Protein AF-A0A7J7K6D8-F1 (afdb_monomer_lite)

Radius of gyration: 19.46 Å; chains: 1; bounding box: 34×32×54 Å

Sequence (114 aa):
MMNENGKRLVKPKNGQLYDIGDLNTPLGNVSDIIQADGYYQNPRLVIVANNSLPGPTINVTEGQKVKVKVINKLLSEGVTVHWHGVVQKNTNFMDGVSFINQCPISPGSSFTYE

Organism: Bugula neritina (NCBI:txid10212)

InterPro domains:
  IPR008972 Cupredoxin [G3DSA:2.60.40.420] (11-114)
  IPR008972 Cupredoxin [SSF49503] (35-114)
  IPR011707 Multicopper oxidase-like, N-terminal [PF07732] (43-114)
  IPR045087 Multicopper oxidase [PTHR11709] (44-114)

Foldseek 3Di:
DQADVGTWDWDDDPQFIDTPVGPPDGPGGPLVDADDPSDDHDDDDDDAAPSHVVHDDDDDDPPDDDKDKDFAQDDFDFAWDAPPPDPCVVNQLLRGDDPPNDHGQGHRGIDMRD

pLDDT: mean 84.4, std 16.66, range [33.44, 98.69]

Secondary structure (DSSP, 8-state):
---TTS---EEEETTEEEETTEEEEEEEEGGG---SSS--SS------BTTBSSPPP----TT----EEEE---SS--B----TT---TT-GGGS--BTTTB--B-TT-EEEE-

Structure (mmCIF, N/CA/C/O backbone):
data_AF-A0A7J7K6D8-F1
#
_entry.id   AF-A0A7J7K6D8-F1
#
loop_
_atom_site.group_PDB
_atom_site.id
_atom_site.type_symbol
_atom_site.label_atom_id
_atom_site.label_alt_id
_atom_site.label_comp_id
_atom_site.label_asym_id
_atom_site.label_entity_id
_atom_site.label_seq_id
_atom_site.pdbx_PDB_ins_code
_atom_site.Cartn_x
_atom_site.Cartn_y
_atom_site.Cartn_z
_atom_site.occupancy
_atom_site.B_iso_or_equiv
_atom_site.auth_seq_id
_atom_site.auth_comp_id
_atom_site.auth_asym_id
_atom_site.auth_atom_id
_atom_site.pdbx_PDB_model_num
ATOM 1 N N . MET A 1 1 ? 0.531 -12.150 -26.833 1.00 41.66 1 MET A N 1
ATOM 2 C CA . MET A 1 1 ? 1.517 -11.055 -26.661 1.00 41.66 1 MET A CA 1
ATOM 3 C C . MET A 1 1 ? 1.909 -10.576 -28.045 1.00 41.66 1 MET A C 1
ATOM 5 O O . MET A 1 1 ? 1.952 -11.426 -28.890 1.00 41.66 1 MET A O 1
ATOM 9 N N . MET A 1 2 ? 2.007 -9.300 -28.375 1.00 34.25 2 MET A N 1
ATOM 10 C CA . MET A 1 2 ? 2.158 -8.809 -29.760 1.00 34.25 2 MET A CA 1
ATOM 11 C C . MET A 1 2 ? 2.978 -7.497 -29.646 1.00 34.25 2 MET A C 1
ATOM 13 O O . MET A 1 2 ? 2.713 -6.804 -28.681 1.00 34.25 2 MET A O 1
ATOM 17 N N . ASN A 1 3 ? 3.980 -7.172 -30.484 1.00 33.44 3 ASN A N 1
ATOM 18 C CA . ASN A 1 3 ? 4.672 -5.855 -30.551 1.00 33.44 3 ASN A CA 1
ATOM 19 C C . ASN A 1 3 ? 4.214 -4.983 -31.746 1.00 33.44 3 ASN A C 1
ATOM 21 O O . ASN A 1 3 ? 3.560 -5.471 -32.664 1.00 33.44 3 ASN A O 1
ATOM 25 N N . GLU A 1 4 ? 4.546 -3.693 -31.705 1.00 45.50 4 GLU A N 1
ATOM 26 C CA . GLU A 1 4 ? 3.905 -2.575 -32.417 1.00 45.50 4 GLU A CA 1
ATOM 27 C C . GLU A 1 4 ? 4.400 -2.300 -33.853 1.00 45.50 4 GLU A C 1
ATOM 29 O O . GLU A 1 4 ? 3.932 -1.362 -34.485 1.00 45.50 4 GLU A O 1
ATOM 34 N N . ASN A 1 5 ? 5.246 -3.162 -34.431 1.00 42.28 5 ASN A N 1
ATOM 35 C CA . ASN A 1 5 ? 5.556 -3.152 -35.878 1.00 42.28 5 ASN A CA 1
ATOM 36 C C . ASN A 1 5 ? 4.865 -4.292 -36.644 1.00 42.28 5 ASN A C 1
ATOM 38 O O . ASN A 1 5 ? 5.324 -4.742 -37.691 1.00 42.28 5 ASN A O 1
ATOM 42 N N . GLY A 1 6 ? 3.755 -4.780 -36.099 1.00 48.53 6 GLY A N 1
ATOM 43 C CA . GLY A 1 6 ? 3.144 -6.031 -36.513 1.00 48.53 6 GLY A CA 1
ATOM 44 C C . GLY A 1 6 ? 3.197 -6.994 -35.347 1.00 48.53 6 GLY A C 1
ATOM 45 O O . GLY A 1 6 ? 4.208 -7.626 -35.073 1.00 48.53 6 GLY A O 1
ATOM 46 N N . LYS A 1 7 ? 2.074 -7.051 -34.646 1.00 50.22 7 LYS A N 1
ATOM 47 C CA . LYS A 1 7 ? 1.666 -8.058 -33.680 1.00 50.22 7 LYS A CA 1
ATOM 48 C C . LYS A 1 7 ? 2.624 -9.274 -33.493 1.00 50.22 7 LYS A C 1
ATOM 50 O O . LYS A 1 7 ? 2.401 -10.339 -34.055 1.00 50.22 7 LYS A O 1
ATOM 55 N N . ARG A 1 8 ? 3.625 -9.157 -32.611 1.00 57.28 8 ARG A N 1
ATOM 56 C CA . ARG A 1 8 ? 4.588 -10.234 -32.241 1.00 57.28 8 ARG A CA 1
ATOM 57 C C . ARG A 1 8 ? 4.302 -11.106 -30.997 1.00 57.28 8 ARG A C 1
ATOM 59 O O . ARG A 1 8 ? 4.496 -10.664 -29.864 1.00 57.28 8 ARG A O 1
ATOM 66 N N . LEU A 1 9 ? 3.839 -12.338 -31.209 1.00 62.69 9 LEU A N 1
ATOM 67 C CA . LEU A 1 9 ? 3.702 -13.381 -30.175 1.00 62.69 9 LEU A CA 1
ATOM 68 C C . LEU A 1 9 ? 4.984 -13.495 -29.347 1.00 62.69 9 LEU A C 1
ATOM 70 O O . LEU A 1 9 ? 6.048 -13.510 -29.930 1.00 62.69 9 LEU A O 1
ATOM 74 N N . VAL A 1 10 ? 4.908 -13.551 -28.012 1.00 66.81 10 VAL A N 1
ATOM 75 C CA . VAL A 1 10 ? 6.087 -13.727 -27.141 1.00 66.81 10 VAL A CA 1
ATOM 76 C C . VAL A 1 10 ? 5.862 -14.881 -26.163 1.00 66.81 10 VAL A C 1
ATOM 78 O O . VAL A 1 10 ? 4.718 -15.193 -25.819 1.00 66.81 10 VAL A O 1
ATOM 81 N N . LYS A 1 11 ? 6.948 -15.542 -25.754 1.00 71.00 11 LYS A N 1
ATOM 82 C CA . LYS A 1 11 ? 6.965 -16.746 -24.919 1.00 71.00 11 LYS A CA 1
ATOM 83 C C . LYS A 1 11 ? 8.108 -16.680 -23.892 1.00 71.00 11 LYS A C 1
ATOM 85 O O . LYS A 1 11 ? 9.227 -16.327 -24.260 1.00 71.00 11 LYS A O 1
ATOM 90 N N . PRO A 1 12 ? 7.873 -17.069 -22.626 1.00 67.94 12 PRO A N 1
ATOM 91 C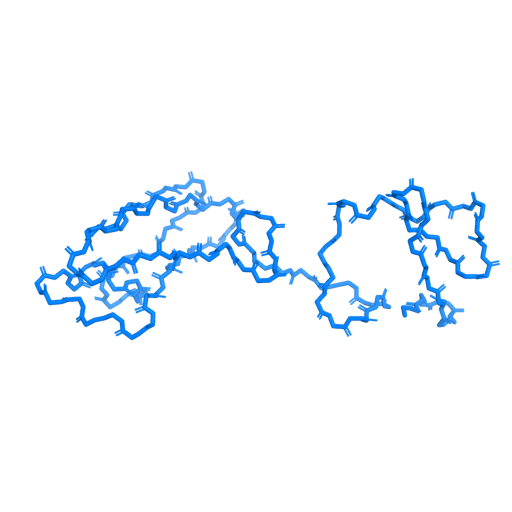 CA . PRO A 1 12 ? 8.946 -17.237 -21.652 1.00 67.94 12 PRO A CA 1
ATOM 92 C C . PRO A 1 12 ? 9.783 -18.499 -21.941 1.00 67.94 12 PRO A C 1
ATOM 94 O O . PRO A 1 12 ? 9.237 -19.575 -22.207 1.00 67.94 12 PRO A O 1
ATOM 97 N N . LYS A 1 13 ? 11.112 -18.384 -21.861 1.00 67.44 13 LYS A N 1
ATOM 98 C CA . LYS A 1 13 ? 12.085 -19.491 -21.949 1.00 67.44 13 LYS A CA 1
ATOM 99 C C . LYS A 1 13 ? 13.292 -19.137 -21.073 1.00 67.44 13 LYS A C 1
ATOM 101 O O . LYS A 1 13 ? 13.722 -17.997 -21.074 1.00 67.44 13 LYS A O 1
ATOM 106 N N . ASN A 1 14 ? 13.832 -20.072 -20.292 1.00 69.06 14 ASN A N 1
ATOM 107 C CA . ASN A 1 14 ? 15.045 -19.857 -19.477 1.00 69.06 14 ASN A CA 1
ATOM 108 C C . ASN A 1 14 ? 15.061 -18.556 -18.628 1.00 69.06 14 ASN A C 1
ATOM 110 O O . ASN A 1 14 ? 16.104 -17.930 -18.477 1.00 69.06 14 ASN A O 1
ATOM 114 N N . GLY A 1 15 ? 13.910 -18.124 -18.094 1.00 62.31 15 GLY A N 1
ATOM 115 C CA . GLY A 1 15 ? 13.798 -16.900 -17.280 1.00 62.31 15 GLY A CA 1
ATOM 116 C C . GLY A 1 15 ? 13.719 -15.583 -18.066 1.00 62.31 15 GLY A C 1
ATOM 117 O O . GLY A 1 15 ? 13.539 -14.527 -17.463 1.00 62.31 15 GLY A O 1
ATOM 118 N N . GLN A 1 16 ? 13.779 -15.632 -19.396 1.00 69.75 16 GLN A N 1
ATOM 119 C CA . GLN A 1 16 ? 13.691 -14.472 -20.282 1.00 69.75 16 GLN A CA 1
ATOM 120 C C . GLN A 1 16 ? 12.449 -14.556 -21.179 1.00 69.75 16 GLN A C 1
ATOM 122 O O . GLN A 1 16 ? 11.945 -15.641 -21.485 1.00 69.75 16 GLN A O 1
ATOM 127 N N . LEU A 1 17 ? 11.908 -13.403 -21.565 1.00 68.69 17 LEU A N 1
ATOM 128 C CA . LEU A 1 17 ? 10.854 -13.309 -22.571 1.00 68.69 17 LEU A CA 1
ATOM 129 C C . LEU A 1 17 ? 11.491 -13.278 -23.953 1.00 68.69 17 LEU A C 1
ATOM 131 O O . LEU A 1 17 ? 12.434 -12.530 -24.173 1.00 68.69 17 LEU A O 1
ATOM 135 N N . TYR A 1 18 ? 10.948 -14.049 -24.886 1.00 73.06 18 TYR A N 1
ATOM 136 C CA . TYR A 1 18 ? 11.396 -14.077 -26.274 1.00 73.06 18 TYR A CA 1
ATOM 137 C C . TYR A 1 18 ? 10.233 -13.859 -27.210 1.00 73.06 18 TYR A C 1
ATOM 139 O O . TYR A 1 18 ? 9.124 -14.313 -26.936 1.00 73.06 18 TYR A O 1
ATOM 147 N N . ASP A 1 19 ? 10.510 -13.266 -28.356 1.00 75.44 19 ASP A N 1
ATOM 148 C CA . ASP A 1 19 ? 9.583 -13.280 -29.470 1.00 75.44 19 ASP A CA 1
ATOM 149 C C . ASP A 1 19 ? 9.384 -14.720 -29.979 1.00 75.44 19 ASP A C 1
ATOM 151 O O . ASP A 1 19 ? 10.334 -15.485 -30.109 1.00 75.44 19 ASP A O 1
ATOM 155 N N . ILE A 1 20 ? 8.160 -15.130 -30.294 1.00 71.75 20 ILE A N 1
ATOM 156 C CA . ILE A 1 20 ? 7.888 -16.427 -30.930 1.00 71.75 20 ILE A CA 1
ATOM 157 C C . ILE A 1 20 ? 8.498 -16.460 -32.339 1.00 71.75 20 ILE A C 1
ATOM 159 O O . ILE A 1 20 ? 8.853 -17.541 -32.806 1.00 71.75 20 ILE A O 1
ATOM 163 N N . GLY A 1 21 ? 8.661 -15.305 -32.995 1.00 70.88 21 GLY A N 1
ATOM 164 C CA . GLY A 1 21 ? 9.380 -15.177 -34.263 1.00 70.88 21 GLY A CA 1
ATOM 165 C C . GLY A 1 21 ? 10.907 -15.117 -34.126 1.00 70.88 21 GLY A C 1
ATOM 166 O O . GLY A 1 21 ? 11.599 -15.346 -35.113 1.00 70.88 21 GLY A O 1
ATOM 167 N N . ASP A 1 22 ? 11.438 -14.850 -32.928 1.00 70.94 22 ASP A N 1
ATOM 168 C CA . ASP A 1 22 ? 12.876 -14.832 -32.629 1.00 70.94 22 ASP A CA 1
ATOM 169 C C . ASP A 1 22 ? 13.145 -15.296 -31.186 1.00 70.94 22 ASP A C 1
ATOM 171 O O . ASP A 1 22 ? 13.132 -14.523 -30.225 1.00 70.94 22 ASP A O 1
ATOM 175 N N . LEU A 1 23 ? 13.428 -16.595 -31.052 1.00 73.75 23 LEU A N 1
ATOM 176 C CA . LEU A 1 23 ? 13.729 -17.255 -29.778 1.00 73.75 23 LEU A CA 1
ATOM 177 C C . LEU A 1 23 ? 15.197 -17.121 -29.338 1.00 73.75 23 LEU A C 1
ATOM 179 O O . LEU A 1 23 ? 15.607 -17.809 -28.395 1.00 73.75 23 LEU A O 1
ATOM 183 N N . ASN A 1 24 ? 15.985 -16.294 -30.028 1.00 77.50 24 ASN A N 1
ATOM 184 C CA . ASN A 1 24 ? 17.409 -16.107 -29.756 1.00 77.50 24 ASN A CA 1
ATOM 185 C C . ASN A 1 24 ? 17.699 -14.756 -29.092 1.00 77.50 24 ASN A C 1
ATOM 187 O O . ASN A 1 24 ? 18.665 -14.659 -28.336 1.00 77.50 24 ASN A O 1
ATOM 191 N N . THR A 1 25 ? 16.844 -13.752 -29.303 1.00 76.38 25 THR A N 1
ATOM 192 C CA . THR A 1 25 ? 16.993 -12.422 -28.700 1.00 76.38 25 THR A CA 1
ATOM 193 C C . THR A 1 25 ? 16.031 -12.237 -27.521 1.00 76.38 25 THR A C 1
ATOM 195 O O . THR A 1 25 ? 14.814 -12.197 -27.725 1.00 76.38 25 THR A O 1
ATOM 198 N N . PRO A 1 26 ? 16.528 -12.113 -26.278 1.00 69.81 26 PRO A N 1
ATOM 199 C CA . PRO A 1 26 ? 15.664 -11.867 -25.134 1.00 69.81 26 PRO A CA 1
ATOM 200 C C . PRO A 1 26 ? 15.127 -10.430 -25.135 1.00 69.81 26 PRO A C 1
ATOM 202 O O . PRO A 1 26 ? 15.869 -9.464 -25.294 1.00 69.81 26 PRO A O 1
ATOM 205 N N . LEU A 1 27 ? 13.823 -10.296 -24.910 1.00 70.56 27 LEU A N 1
ATOM 206 C CA . LEU A 1 27 ? 13.091 -9.036 -24.753 1.00 70.56 27 LEU A CA 1
ATOM 207 C C . LEU A 1 27 ? 13.215 -8.451 -23.334 1.00 70.56 27 LEU A C 1
ATOM 209 O O . LEU A 1 27 ? 12.865 -7.296 -23.113 1.00 70.56 27 LEU A O 1
ATOM 213 N N . GLY A 1 28 ? 13.683 -9.250 -22.372 1.00 68.50 28 GLY A N 1
ATOM 214 C CA . GLY A 1 28 ? 13.826 -8.886 -20.960 1.00 68.50 28 GLY A CA 1
ATOM 215 C C . GLY A 1 28 ? 13.660 -10.100 -20.046 1.00 68.50 28 GLY A C 1
ATOM 216 O O . GLY A 1 28 ? 13.344 -11.194 -20.521 1.00 68.50 28 GLY A O 1
ATOM 217 N N . ASN A 1 29 ? 13.859 -9.934 -18.736 1.00 65.62 29 ASN A N 1
ATOM 218 C CA . ASN A 1 29 ? 13.608 -11.018 -17.785 1.00 65.62 29 ASN A CA 1
ATOM 219 C C . ASN A 1 29 ? 12.118 -11.102 -17.443 1.00 65.62 29 ASN A C 1
ATOM 221 O O . ASN A 1 29 ? 11.451 -10.092 -17.230 1.00 65.62 29 ASN A O 1
ATOM 225 N N . VAL A 1 30 ? 11.603 -12.327 -17.332 1.00 63.00 30 VAL A N 1
ATOM 226 C CA . VAL A 1 30 ? 10.206 -12.579 -16.929 1.00 63.00 30 VAL A CA 1
ATOM 227 C C . VAL A 1 30 ? 9.951 -12.095 -15.498 1.00 63.00 30 VAL A C 1
AT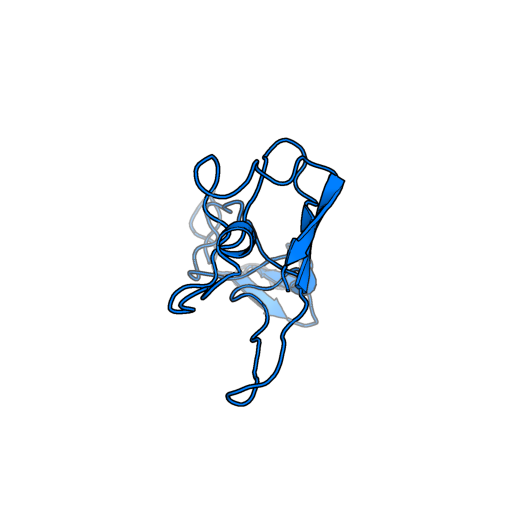OM 229 O O . VAL A 1 30 ? 8.838 -11.693 -15.183 1.00 63.00 30 VAL A O 1
ATOM 232 N N . SER A 1 31 ? 10.980 -12.105 -14.645 1.00 63.69 31 SER A N 1
ATOM 233 C CA . SER A 1 31 ? 10.915 -11.622 -13.260 1.00 63.69 31 SER A CA 1
ATOM 234 C C . SER A 1 31 ? 10.587 -10.137 -13.137 1.00 63.69 31 SER A C 1
ATOM 236 O O . SER A 1 31 ? 10.114 -9.710 -12.088 1.00 63.69 31 SER A O 1
ATOM 238 N N . ASP A 1 32 ? 10.834 -9.362 -14.192 1.00 69.06 32 ASP A N 1
ATOM 239 C CA . ASP A 1 32 ? 10.786 -7.902 -14.135 1.00 69.06 32 ASP A CA 1
ATOM 240 C C . ASP A 1 32 ? 9.439 -7.359 -14.649 1.00 69.06 32 ASP A C 1
ATOM 242 O O . ASP A 1 32 ? 9.234 -6.147 -14.706 1.00 69.06 32 ASP A O 1
ATOM 246 N N . ILE A 1 33 ? 8.509 -8.244 -15.039 1.00 72.56 33 ILE A N 1
ATOM 247 C CA . ILE A 1 33 ? 7.234 -7.886 -15.673 1.00 72.56 33 ILE A CA 1
ATOM 248 C C . ILE A 1 33 ? 6.073 -8.586 -14.964 1.00 72.56 33 ILE A C 1
ATOM 250 O O . ILE A 1 33 ? 6.036 -9.808 -14.836 1.00 72.56 33 ILE A O 1
ATOM 254 N N . ILE A 1 34 ? 5.068 -7.803 -14.571 1.00 78.38 34 ILE A N 1
ATOM 255 C CA . ILE A 1 34 ? 3.812 -8.311 -14.012 1.00 78.38 34 ILE A CA 1
ATOM 256 C C . ILE A 1 34 ? 2.832 -8.588 -15.155 1.00 78.38 34 ILE A C 1
ATOM 258 O O . ILE A 1 34 ? 2.470 -7.685 -15.908 1.00 78.38 34 ILE A O 1
ATOM 262 N N . GLN A 1 35 ? 2.397 -9.843 -15.285 1.00 79.31 35 GLN A N 1
ATOM 263 C CA . GLN A 1 35 ? 1.416 -10.263 -16.288 1.00 79.31 35 GLN A CA 1
ATOM 264 C C . GLN A 1 35 ? 0.002 -10.183 -15.704 1.00 79.31 35 GLN A C 1
ATOM 266 O O . GLN A 1 35 ? -0.279 -10.833 -14.702 1.00 79.31 35 GLN A O 1
ATOM 271 N N . ALA A 1 36 ? -0.884 -9.408 -16.333 1.00 82.38 36 ALA A N 1
ATOM 272 C CA . ALA A 1 36 ? -2.258 -9.214 -15.859 1.00 82.38 36 ALA A CA 1
ATOM 273 C C . ALA A 1 36 ? -3.315 -9.756 -16.836 1.00 82.38 36 ALA A C 1
ATOM 275 O O . ALA A 1 36 ? -4.171 -10.543 -16.449 1.00 82.38 36 ALA A O 1
ATOM 276 N N . ASP A 1 37 ? -3.254 -9.346 -18.106 1.00 81.25 37 ASP A N 1
ATOM 277 C CA . ASP A 1 37 ? -4.332 -9.539 -19.092 1.00 81.25 37 ASP A CA 1
ATOM 278 C C . ASP A 1 37 ? -3.883 -10.251 -20.379 1.00 81.25 37 ASP A C 1
ATOM 280 O O . ASP A 1 37 ? -4.656 -10.416 -21.323 1.00 81.25 37 ASP A O 1
ATOM 284 N N . GLY A 1 38 ? -2.621 -10.675 -20.452 1.00 74.25 38 GLY A N 1
ATOM 285 C CA . GLY A 1 38 ? -2.097 -11.330 -21.644 1.00 74.25 38 GLY A CA 1
ATOM 286 C C . GLY A 1 38 ? -1.821 -10.377 -22.828 1.00 74.25 38 GLY A C 1
ATOM 287 O O . GLY A 1 38 ? -1.467 -10.853 -23.921 1.00 74.25 38 GLY A O 1
ATOM 288 N N . TYR A 1 39 ? -1.944 -9.056 -22.639 1.00 71.69 39 TYR A N 1
ATOM 289 C CA . TYR A 1 39 ? -1.759 -8.036 -23.669 1.00 71.69 39 TYR A CA 1
ATOM 290 C C . TYR A 1 39 ? -0.441 -7.270 -23.494 1.00 71.69 39 TYR A C 1
ATOM 292 O O . TYR A 1 39 ? -0.240 -6.518 -22.553 1.00 71.69 39 TYR A O 1
ATOM 300 N N . TYR A 1 40 ? 0.467 -7.435 -24.458 1.00 63.06 40 TYR A N 1
ATOM 301 C CA . TYR A 1 40 ? 1.854 -6.952 -24.349 1.00 63.06 40 TYR A CA 1
ATOM 302 C C . TYR A 1 40 ? 2.236 -5.972 -25.460 1.00 63.06 40 TYR A C 1
ATOM 304 O O . TYR A 1 40 ? 3.399 -5.610 -25.564 1.00 63.06 40 TYR A O 1
ATOM 312 N N . GLN A 1 41 ? 1.275 -5.569 -26.310 1.00 61.12 41 GLN A N 1
ATOM 313 C CA . GLN A 1 41 ? 1.544 -4.544 -27.338 1.00 61.12 41 GLN A CA 1
ATOM 314 C C . GLN A 1 41 ? 1.702 -3.178 -26.705 1.00 61.12 41 GLN A C 1
ATOM 316 O O . GLN A 1 41 ? 2.378 -2.350 -27.272 1.00 61.12 41 GLN A O 1
ATOM 321 N N . ASN A 1 42 ? 1.021 -2.923 -25.593 1.00 66.25 42 ASN A N 1
ATOM 322 C CA . ASN A 1 42 ? 1.026 -1.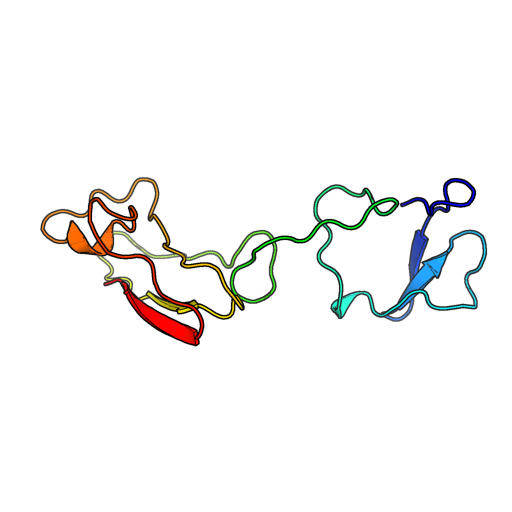622 -24.958 1.00 66.25 42 ASN A CA 1
ATOM 323 C C . ASN A 1 42 ? 1.154 -1.858 -23.452 1.00 66.25 42 ASN A C 1
ATOM 325 O O . ASN A 1 42 ? 0.134 -2.147 -22.811 1.00 66.25 42 ASN A O 1
ATOM 329 N N . PRO A 1 43 ? 2.385 -1.862 -22.911 1.00 69.25 43 PRO A N 1
ATOM 330 C CA . PRO A 1 43 ? 2.598 -2.088 -21.494 1.00 69.25 43 PRO A CA 1
ATOM 331 C C . PRO A 1 43 ? 1.932 -0.971 -20.692 1.00 69.25 43 PRO A C 1
ATOM 333 O O . PRO A 1 43 ? 2.033 0.209 -21.021 1.00 69.25 43 PRO A O 1
ATOM 336 N N . ARG A 1 44 ? 1.242 -1.354 -19.619 1.00 78.44 44 ARG A N 1
ATOM 337 C CA . ARG A 1 44 ? 0.570 -0.419 -18.716 1.00 78.44 44 ARG A CA 1
ATOM 338 C C . ARG A 1 44 ? 1.233 -0.479 -17.357 1.00 78.44 44 ARG A C 1
ATOM 340 O O . ARG A 1 44 ? 1.560 -1.560 -16.871 1.00 78.44 44 ARG A O 1
ATOM 347 N N . LEU A 1 45 ? 1.398 0.686 -16.743 1.00 80.81 45 LEU A N 1
ATOM 348 C CA . LEU A 1 45 ? 1.811 0.754 -15.352 1.00 80.81 45 LEU A CA 1
ATOM 349 C C . LEU A 1 45 ? 0.681 0.222 -14.472 1.00 80.81 45 LEU A C 1
ATOM 351 O O . LEU A 1 45 ? -0.488 0.557 -14.666 1.00 80.81 45 LEU A O 1
ATOM 355 N N . VAL A 1 46 ? 1.054 -0.607 -13.505 1.00 87.12 46 VAL A N 1
ATOM 356 C CA . VAL A 1 46 ? 0.158 -1.124 -12.475 1.00 87.12 46 VAL A CA 1
ATOM 357 C C . VAL A 1 46 ? 0.759 -0.824 -11.113 1.00 87.12 46 VAL A C 1
ATOM 359 O O . VAL A 1 46 ? 1.964 -0.961 -10.906 1.00 87.12 46 VAL A O 1
ATOM 362 N N . ILE A 1 47 ? -0.091 -0.411 -10.180 1.00 91.62 47 ILE A N 1
ATOM 363 C CA . ILE A 1 47 ? 0.290 -0.235 -8.781 1.00 91.62 47 ILE A CA 1
ATOM 364 C C . ILE A 1 47 ? 0.035 -1.563 -8.077 1.00 91.62 47 ILE A C 1
ATOM 366 O O . ILE A 1 47 ? -1.065 -2.109 -8.147 1.00 91.62 47 ILE A O 1
ATOM 370 N N . VAL A 1 48 ? 1.058 -2.085 -7.407 1.00 92.50 48 VAL A N 1
ATOM 371 C CA . VAL A 1 48 ? 1.010 -3.391 -6.748 1.00 92.50 48 VAL A CA 1
ATOM 372 C C . VAL A 1 48 ? 1.571 -3.324 -5.338 1.00 92.50 48 VAL A C 1
ATOM 374 O O . VAL A 1 48 ? 2.485 -2.553 -5.043 1.00 92.50 48 VAL A O 1
ATOM 377 N N . ALA A 1 49 ? 1.051 -4.182 -4.466 1.00 94.88 49 ALA A N 1
ATOM 378 C CA . ALA A 1 49 ? 1.644 -4.434 -3.164 1.00 94.88 49 ALA A CA 1
ATOM 379 C C . ALA A 1 49 ? 2.693 -5.545 -3.300 1.00 94.88 49 ALA A C 1
ATOM 381 O O . ALA A 1 49 ? 2.410 -6.598 -3.863 1.00 94.88 49 ALA A O 1
ATOM 382 N N . ASN A 1 50 ? 3.899 -5.319 -2.774 1.00 91.38 50 ASN A N 1
ATOM 383 C CA . ASN A 1 50 ? 4.983 -6.311 -2.724 1.00 91.38 50 ASN A CA 1
ATOM 384 C C . ASN A 1 50 ? 5.289 -7.000 -4.071 1.00 91.38 50 ASN A C 1
ATOM 386 O O . ASN A 1 50 ? 5.537 -8.202 -4.112 1.00 91.38 50 ASN A O 1
ATOM 390 N N . ASN A 1 51 ? 5.316 -6.221 -5.159 1.00 86.44 51 ASN A N 1
ATOM 391 C CA . ASN A 1 51 ? 5.667 -6.670 -6.514 1.00 86.44 51 ASN A CA 1
ATOM 392 C C . ASN A 1 51 ? 4.778 -7.802 -7.070 1.00 86.44 51 ASN A C 1
ATOM 394 O O . ASN A 1 51 ? 5.212 -8.521 -7.968 1.00 86.44 51 ASN A O 1
ATOM 398 N N . SER A 1 52 ? 3.550 -7.973 -6.568 1.00 85.62 52 SER A N 1
ATOM 399 C CA . SER A 1 52 ? 2.650 -9.036 -7.023 1.00 85.62 52 SER A CA 1
ATOM 400 C C . SER A 1 52 ? 1.279 -8.517 -7.451 1.00 85.62 52 SER A C 1
ATOM 402 O O . SER A 1 52 ? 0.725 -7.581 -6.872 1.00 85.62 52 SER A O 1
ATOM 404 N N . LEU A 1 53 ? 0.709 -9.175 -8.459 1.00 87.50 53 LEU A N 1
ATOM 405 C CA . LEU A 1 53 ? -0.680 -9.012 -8.868 1.00 87.50 53 LEU A CA 1
ATOM 406 C C . LEU A 1 53 ? -1.312 -10.410 -9.008 1.00 87.50 53 LEU A C 1
ATOM 408 O O . LEU A 1 53 ? -0.852 -11.180 -9.852 1.00 87.50 53 LEU A O 1
ATOM 412 N N . PRO A 1 54 ? -2.335 -10.763 -8.208 1.00 94.06 54 PRO A N 1
ATOM 413 C CA . PRO A 1 54 ? -2.899 -9.980 -7.104 1.00 94.06 54 PRO A CA 1
ATOM 414 C C . PRO A 1 54 ? -1.885 -9.717 -5.975 1.00 94.06 54 PRO A C 1
ATOM 416 O O . PRO A 1 54 ? -0.818 -10.332 -5.907 1.00 94.06 54 PRO A O 1
ATOM 419 N N . GLY A 1 55 ? -2.218 -8.777 -5.087 1.00 92.81 55 GLY A N 1
ATOM 420 C CA . GLY A 1 55 ? -1.439 -8.534 -3.872 1.00 92.81 55 GLY A CA 1
ATOM 421 C C . GLY A 1 55 ? -1.404 -9.763 -2.946 1.00 92.81 55 GLY A C 1
ATOM 422 O O . GLY A 1 55 ? -2.194 -10.694 -3.122 1.00 92.81 55 GLY A O 1
ATOM 423 N N . PRO A 1 56 ? -0.504 -9.783 -1.949 1.00 95.19 56 PRO A N 1
ATOM 424 C CA . PRO A 1 56 ? -0.371 -10.908 -1.031 1.00 95.19 56 PRO A CA 1
ATOM 425 C C . PRO A 1 56 ? -1.654 -11.134 -0.223 1.00 95.19 56 PRO A C 1
ATOM 427 O O . PRO A 1 56 ? -2.256 -10.193 0.295 1.00 95.19 56 PRO A O 1
ATOM 430 N N . THR A 1 57 ? -2.052 -12.398 -0.082 1.00 97.38 57 THR A N 1
ATOM 431 C CA . THR A 1 57 ? -3.209 -12.785 0.731 1.00 97.38 57 THR A CA 1
ATOM 432 C C . THR A 1 57 ? -2.904 -12.622 2.218 1.00 97.38 57 THR A C 1
ATOM 434 O O . THR A 1 57 ? -1.900 -13.131 2.714 1.00 97.38 57 THR A O 1
ATOM 437 N N . ILE A 1 58 ? -3.809 -11.968 2.943 1.00 96.81 58 ILE A N 1
ATOM 438 C CA . ILE A 1 58 ? -3.832 -11.971 4.407 1.00 96.81 58 ILE A CA 1
ATOM 439 C C . ILE A 1 58 ? -4.823 -13.053 4.832 1.00 96.81 58 ILE A C 1
ATOM 441 O O . ILE A 1 58 ? -6.012 -12.942 4.546 1.00 96.81 58 ILE A O 1
ATOM 445 N N . ASN A 1 59 ? -4.330 -14.107 5.481 1.00 97.75 59 ASN A N 1
ATOM 446 C CA . ASN A 1 59 ? -5.152 -15.205 5.983 1.00 97.75 59 ASN A CA 1
ATOM 447 C C . ASN A 1 59 ? -5.065 -15.245 7.510 1.00 97.75 59 ASN A C 1
ATOM 449 O O . ASN A 1 59 ? -3.974 -15.411 8.057 1.00 97.75 59 ASN A O 1
ATOM 453 N N . VAL A 1 60 ? -6.199 -15.058 8.178 1.00 97.19 60 VAL A N 1
ATOM 454 C CA . VAL A 1 60 ? -6.305 -14.950 9.638 1.00 97.19 60 VAL A CA 1
ATOM 455 C C . VAL A 1 60 ? -7.592 -15.610 10.121 1.00 97.19 60 VAL A C 1
ATOM 457 O O . VAL A 1 60 ? -8.535 -15.795 9.353 1.00 97.19 60 VAL A O 1
ATOM 460 N N . THR A 1 61 ? -7.634 -15.942 11.403 1.00 97.62 61 THR A N 1
ATOM 461 C CA . THR A 1 61 ? -8.821 -16.473 12.078 1.00 97.62 61 THR A CA 1
ATOM 462 C C . THR A 1 61 ? -9.609 -15.342 12.732 1.00 97.62 61 THR A C 1
ATOM 464 O O . THR A 1 61 ? -9.040 -14.338 13.166 1.00 97.62 61 THR A O 1
ATOM 467 N N . GLU A 1 62 ? -10.925 -15.515 12.844 1.00 95.75 62 GLU A N 1
ATOM 468 C CA . GLU A 1 62 ? -11.797 -14.593 13.570 1.00 95.75 62 GLU A CA 1
ATOM 469 C C . GLU A 1 62 ? -11.251 -14.271 14.975 1.00 95.75 62 GLU A C 1
ATOM 471 O O . GLU A 1 62 ? -10.764 -15.143 15.697 1.00 95.75 62 GLU A O 1
ATOM 476 N N . GLY A 1 63 ? -11.305 -12.990 15.349 1.00 94.25 63 GLY A N 1
ATOM 477 C CA . GLY A 1 63 ? -10.806 -12.487 16.632 1.00 94.25 63 GLY A CA 1
ATOM 478 C C . GLY A 1 63 ? -9.300 -12.202 16.681 1.00 94.25 63 GLY A C 1
ATOM 479 O O . GLY A 1 63 ? -8.842 -11.576 17.640 1.00 94.25 63 GLY A O 1
ATOM 480 N N . GLN A 1 64 ? -8.518 -12.596 15.670 1.00 96.88 64 GLN A N 1
ATOM 481 C CA . GLN A 1 64 ? -7.107 -12.215 15.594 1.00 96.88 64 GLN A CA 1
ATOM 482 C C . GLN A 1 64 ? -6.944 -10.734 15.235 1.00 96.88 64 GLN A C 1
ATOM 484 O O . GLN A 1 64 ? -7.664 -10.192 14.397 1.00 96.88 64 GLN A O 1
ATOM 489 N N . LYS A 1 65 ? -5.954 -10.085 15.857 1.00 95.50 65 LYS A N 1
ATOM 490 C CA . LYS A 1 65 ? -5.530 -8.731 15.486 1.00 95.50 65 LYS A CA 1
ATOM 491 C C . LYS A 1 65 ? -4.574 -8.791 14.305 1.00 95.50 65 LYS A C 1
ATOM 493 O O . LYS A 1 65 ? -3.670 -9.627 14.283 1.00 95.50 65 LYS A O 1
ATOM 498 N N . VAL A 1 66 ? -4.741 -7.872 13.362 1.00 97.31 66 VAL A N 1
ATOM 499 C CA . VAL A 1 66 ? -3.928 -7.801 12.149 1.00 97.31 66 VAL A CA 1
ATOM 500 C C . VAL A 1 66 ? -3.218 -6.464 12.124 1.00 97.31 66 VAL A C 1
ATOM 502 O O . VAL A 1 66 ? -3.865 -5.429 12.098 1.00 97.31 66 VAL A O 1
ATOM 505 N N . LYS A 1 67 ? -1.886 -6.488 12.099 1.00 98.19 67 LYS A N 1
ATOM 506 C CA . LYS A 1 67 ? -1.068 -5.280 12.003 1.00 98.19 67 LYS A CA 1
ATOM 507 C C . LYS A 1 67 ? -0.374 -5.228 10.650 1.00 98.19 67 LYS A C 1
ATOM 509 O O . LYS A 1 67 ? 0.477 -6.072 10.369 1.00 98.19 67 LYS A O 1
ATOM 514 N N . VAL A 1 68 ? -0.703 -4.235 9.824 1.00 98.19 68 VAL A N 1
ATOM 515 C CA . VAL A 1 68 ? -0.135 -4.081 8.475 1.00 98.19 68 VAL A CA 1
ATOM 516 C C . VAL A 1 68 ? 0.569 -2.740 8.342 1.00 98.19 68 VAL A C 1
ATOM 518 O O . VAL A 1 68 ? -0.064 -1.686 8.341 1.00 98.19 68 VAL A O 1
ATOM 521 N N . LYS A 1 69 ? 1.895 -2.769 8.172 1.00 98.44 69 LYS A N 1
ATOM 522 C CA . LYS A 1 69 ? 2.679 -1.579 7.827 1.00 98.44 69 LYS A CA 1
ATOM 523 C C . LYS A 1 69 ? 2.723 -1.408 6.313 1.00 98.44 69 LYS A C 1
ATOM 525 O O . LYS A 1 69 ? 3.413 -2.152 5.619 1.00 98.44 69 LYS A O 1
ATOM 530 N N . VAL A 1 70 ? 2.029 -0.394 5.815 1.00 98.38 70 VAL A N 1
ATOM 531 C CA . VAL A 1 70 ? 2.060 -0.001 4.405 1.00 98.38 70 VAL A CA 1
ATOM 532 C C . VAL A 1 70 ? 3.136 1.060 4.221 1.00 98.38 70 VAL A C 1
ATOM 534 O O . VAL A 1 70 ? 3.120 2.089 4.894 1.00 98.38 70 VAL A O 1
ATOM 537 N N . ILE A 1 71 ? 4.079 0.804 3.315 1.00 98.56 71 ILE A N 1
ATOM 538 C CA . ILE A 1 71 ? 5.133 1.746 2.926 1.00 98.56 71 ILE A CA 1
ATOM 539 C C . ILE A 1 71 ? 4.835 2.186 1.497 1.00 98.56 71 ILE A C 1
ATOM 541 O O . ILE A 1 71 ? 4.858 1.359 0.584 1.00 98.56 71 ILE A O 1
ATOM 545 N N . ASN A 1 72 ? 4.556 3.472 1.299 1.00 98.44 72 ASN A N 1
ATOM 546 C CA . ASN A 1 72 ? 4.295 4.006 -0.027 1.00 98.44 72 ASN A CA 1
ATOM 547 C C . ASN A 1 72 ? 5.617 4.195 -0.785 1.00 98.44 72 ASN A C 1
ATOM 549 O O . ASN A 1 72 ? 6.406 5.082 -0.464 1.00 98.44 72 ASN A O 1
ATOM 553 N N . LYS A 1 73 ? 5.853 3.351 -1.793 1.00 96.81 73 LYS A N 1
ATOM 554 C CA . LYS A 1 73 ? 7.028 3.426 -2.677 1.00 96.81 73 LYS A CA 1
ATOM 555 C C . LYS A 1 73 ? 6.746 4.134 -4.009 1.00 96.81 73 LYS A C 1
ATOM 557 O O . LYS A 1 73 ? 7.616 4.135 -4.876 1.00 96.81 73 LYS A O 1
ATOM 562 N N . LEU A 1 74 ? 5.553 4.700 -4.194 1.00 95.00 74 LEU A N 1
ATOM 563 C CA . LEU A 1 74 ? 5.247 5.510 -5.371 1.00 95.00 74 LEU A CA 1
ATOM 564 C C . LEU A 1 74 ? 6.005 6.837 -5.311 1.00 95.00 74 LEU A C 1
ATOM 566 O O . LEU A 1 74 ? 6.322 7.335 -4.232 1.00 95.00 74 LEU A O 1
ATOM 570 N N . LEU A 1 75 ? 6.301 7.397 -6.484 1.00 94.31 75 LEU A N 1
ATOM 571 C CA . LEU A 1 75 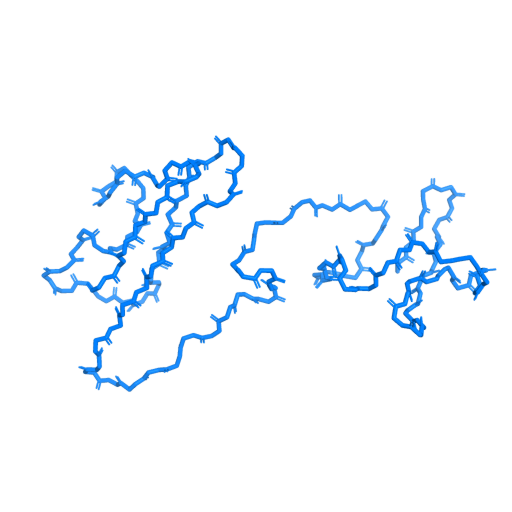? 7.152 8.583 -6.607 1.00 94.31 75 LEU A CA 1
ATOM 572 C C . LEU A 1 75 ? 6.412 9.883 -6.271 1.00 94.31 75 LEU A C 1
ATOM 574 O O . LEU A 1 75 ? 7.001 10.782 -5.678 1.00 94.31 75 LEU A O 1
ATOM 578 N N . SER A 1 76 ? 5.137 9.990 -6.649 1.00 94.81 76 SER A N 1
ATOM 579 C CA . SER A 1 76 ? 4.387 11.254 -6.580 1.00 94.81 76 SER A CA 1
ATOM 580 C C . SER A 1 76 ? 2.959 11.126 -6.054 1.00 94.81 76 SER A C 1
ATOM 582 O O . SER A 1 76 ? 2.310 12.139 -5.812 1.00 94.81 76 SER A O 1
ATOM 584 N N . GLU A 1 77 ? 2.451 9.909 -5.868 1.00 97.25 77 GLU A N 1
ATOM 585 C CA . GLU A 1 77 ? 1.052 9.669 -5.514 1.00 97.25 77 GLU A CA 1
ATOM 586 C C . GLU A 1 77 ? 0.911 9.302 -4.039 1.00 97.25 77 GLU A C 1
ATOM 588 O O . GLU A 1 77 ? 1.655 8.471 -3.518 1.00 97.25 77 GLU A O 1
ATOM 593 N N . GLY A 1 78 ? -0.063 9.913 -3.361 1.00 98.00 78 GLY A N 1
ATOM 594 C CA . GLY A 1 78 ? -0.493 9.477 -2.037 1.00 98.00 78 GLY A CA 1
ATOM 595 C C . GLY A 1 78 ? -1.402 8.252 -2.139 1.00 98.00 78 GLY A C 1
ATOM 596 O O . GLY A 1 78 ? -2.243 8.187 -3.033 1.00 98.00 78 GLY A O 1
ATOM 597 N N . VAL A 1 79 ? -1.263 7.292 -1.222 1.00 97.94 79 VAL A N 1
ATOM 598 C CA . VAL A 1 79 ? -2.046 6.040 -1.250 1.00 97.94 79 VAL A CA 1
ATOM 599 C C . VAL A 1 79 ? -2.724 5.747 0.080 1.00 97.94 79 VAL A C 1
ATOM 601 O O . VAL A 1 79 ? -2.247 6.139 1.142 1.00 97.94 79 VAL A O 1
ATOM 604 N N . THR A 1 80 ? -3.828 5.009 0.025 1.00 98.25 80 THR A N 1
ATOM 605 C CA . THR A 1 80 ? -4.498 4.413 1.190 1.00 98.25 80 THR A CA 1
ATOM 606 C C . THR A 1 80 ? -4.878 2.969 0.860 1.00 98.25 80 THR A C 1
ATOM 608 O O . THR A 1 80 ? -4.906 2.598 -0.315 1.00 98.25 80 THR A O 1
ATOM 611 N N . VAL A 1 81 ? -5.103 2.135 1.878 1.00 98.12 81 VAL A N 1
ATOM 612 C CA . VAL A 1 81 ? -5.521 0.734 1.706 1.00 98.12 81 VAL A CA 1
ATOM 613 C C . VAL A 1 81 ? -6.804 0.527 2.489 1.00 98.12 81 VAL A C 1
ATOM 615 O O . VAL A 1 81 ? -6.778 0.609 3.712 1.00 98.12 81 VAL A O 1
ATOM 618 N N . HIS A 1 82 ? -7.899 0.252 1.783 1.00 98.19 82 HIS A N 1
ATOM 619 C CA . HIS A 1 82 ? -9.186 -0.045 2.399 1.00 98.19 82 HIS A CA 1
ATOM 620 C C . HIS A 1 82 ? -9.369 -1.549 2.625 1.00 98.19 82 HIS A C 1
ATOM 622 O O . HIS A 1 82 ? -9.136 -2.364 1.728 1.00 98.19 82 HIS A O 1
ATOM 628 N N . TRP A 1 83 ? -9.830 -1.910 3.819 1.00 97.56 83 TRP A N 1
ATOM 629 C CA . TRP A 1 83 ? -10.061 -3.294 4.235 1.00 97.56 83 TRP A CA 1
ATOM 630 C C . TRP A 1 83 ? -11.504 -3.694 3.948 1.00 97.56 83 TRP A C 1
ATOM 632 O O . TRP A 1 83 ? -12.348 -3.733 4.842 1.00 97.56 83 TRP A O 1
ATOM 642 N N . HIS A 1 84 ? -11.789 -3.967 2.677 1.00 98.06 84 HIS A N 1
ATOM 643 C CA . HIS A 1 84 ? -13.149 -4.231 2.218 1.00 98.06 84 HIS A CA 1
ATOM 644 C C . HIS A 1 84 ? -13.836 -5.338 3.036 1.00 98.06 84 HIS A C 1
ATOM 646 O O . HIS A 1 84 ? -13.353 -6.467 3.106 1.00 98.06 84 HIS A O 1
ATOM 652 N N . GLY A 1 85 ? -14.979 -5.005 3.639 1.00 97.12 85 GLY A N 1
ATOM 653 C CA . GLY A 1 85 ? -15.785 -5.923 4.450 1.00 97.12 85 GLY A CA 1
ATOM 654 C C . GLY A 1 85 ? -15.420 -5.977 5.939 1.00 97.12 85 GLY A C 1
ATOM 655 O O . GLY A 1 85 ? -16.158 -6.585 6.713 1.00 97.12 85 GLY A O 1
ATOM 656 N N . VAL A 1 86 ? -14.338 -5.325 6.377 1.00 96.56 86 VAL A N 1
ATOM 657 C CA . VAL A 1 86 ? -14.000 -5.215 7.804 1.00 96.56 86 VAL A CA 1
ATOM 658 C C . VAL A 1 86 ? -14.806 -4.079 8.434 1.00 96.56 86 VAL A C 1
ATOM 660 O O . VAL A 1 86 ? -14.782 -2.950 7.963 1.00 96.56 86 VAL A O 1
ATOM 663 N N . VAL A 1 87 ? -15.507 -4.362 9.536 1.00 95.44 87 VAL A N 1
ATOM 664 C CA . VAL A 1 87 ? -16.445 -3.412 10.174 1.00 95.44 87 VAL A CA 1
ATOM 665 C C . VAL A 1 87 ? -15.748 -2.215 10.843 1.00 95.44 87 VAL A C 1
ATOM 667 O O . VAL A 1 87 ? -16.376 -1.183 11.057 1.00 95.44 87 VAL A O 1
ATOM 670 N N . GLN A 1 88 ? -14.467 -2.343 11.205 1.00 97.12 88 GLN A N 1
ATOM 671 C CA . GLN A 1 88 ? -13.675 -1.297 11.878 1.00 97.12 88 GLN A CA 1
ATOM 672 C C . GLN A 1 88 ? -14.326 -0.725 13.154 1.00 97.12 88 GLN A C 1
ATOM 674 O O . GLN A 1 88 ? -14.301 0.480 13.429 1.00 97.12 88 GLN A O 1
ATOM 679 N N . LYS A 1 89 ? -14.937 -1.596 13.970 1.00 95.94 89 LYS A N 1
ATOM 680 C CA . LYS A 1 89 ? -15.616 -1.196 15.210 1.00 95.94 89 LYS A CA 1
ATOM 681 C C . LYS A 1 89 ? -14.613 -0.603 16.206 1.00 95.94 89 LYS A C 1
ATOM 683 O O . LYS A 1 89 ? -13.755 -1.313 16.717 1.00 95.94 89 LYS A O 1
ATOM 688 N N . ASN A 1 90 ? -14.792 0.678 16.536 1.00 96.38 90 ASN A N 1
ATOM 689 C CA . ASN A 1 90 ? -13.898 1.487 17.382 1.00 96.38 90 ASN A CA 1
ATOM 690 C C . ASN A 1 90 ? -12.496 1.750 16.786 1.00 96.38 90 ASN A C 1
ATOM 692 O O . ASN A 1 90 ? -11.637 2.292 17.478 1.00 96.38 90 ASN A O 1
ATOM 696 N N . THR A 1 91 ? -12.273 1.406 15.516 1.00 97.25 91 THR A N 1
ATOM 697 C CA . THR A 1 91 ? -11.004 1.578 14.785 1.00 97.25 91 THR A CA 1
ATOM 698 C C 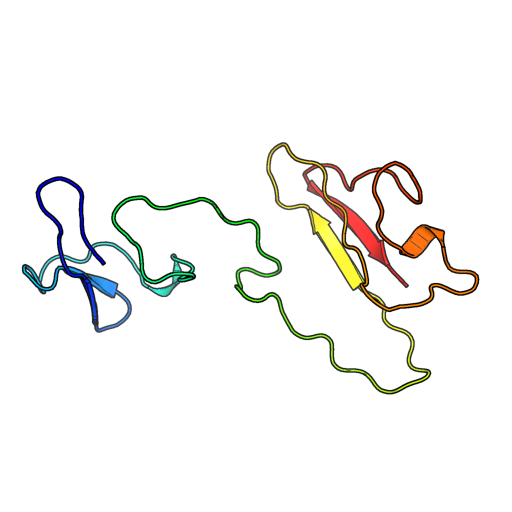. THR A 1 91 ? -11.245 2.249 13.432 1.00 97.25 91 THR A C 1
ATOM 700 O O . THR A 1 91 ? -10.581 1.961 12.445 1.00 97.25 91 THR A O 1
ATOM 703 N N . ASN A 1 92 ? -12.205 3.176 13.355 1.00 96.88 92 ASN A N 1
ATOM 704 C CA . ASN A 1 92 ? -12.604 3.838 12.107 1.00 96.88 92 ASN A CA 1
ATOM 705 C C . ASN A 1 92 ? -11.432 4.529 11.386 1.00 96.88 92 ASN A C 1
ATOM 707 O O . ASN A 1 92 ? -11.388 4.538 10.160 1.00 96.88 92 ASN A O 1
ATOM 711 N N . PHE A 1 93 ? -10.453 5.057 12.122 1.00 96.75 93 PHE A N 1
ATOM 712 C CA . PHE A 1 93 ? -9.224 5.646 11.570 1.00 96.75 93 PHE A CA 1
ATOM 713 C C . PHE A 1 93 ? -8.303 4.633 10.858 1.00 96.75 93 PHE A C 1
ATOM 715 O O . PHE A 1 93 ? -7.326 5.037 10.236 1.00 96.75 93 PHE A O 1
ATOM 722 N N . MET A 1 94 ? -8.621 3.336 10.914 1.00 98.19 94 MET A N 1
ATOM 723 C CA . MET A 1 94 ? -7.923 2.251 10.215 1.00 98.19 94 MET A CA 1
ATOM 724 C C . MET A 1 94 ? -8.659 1.771 8.962 1.00 98.19 94 MET A C 1
ATOM 726 O O . MET A 1 94 ? -8.203 0.840 8.307 1.00 98.19 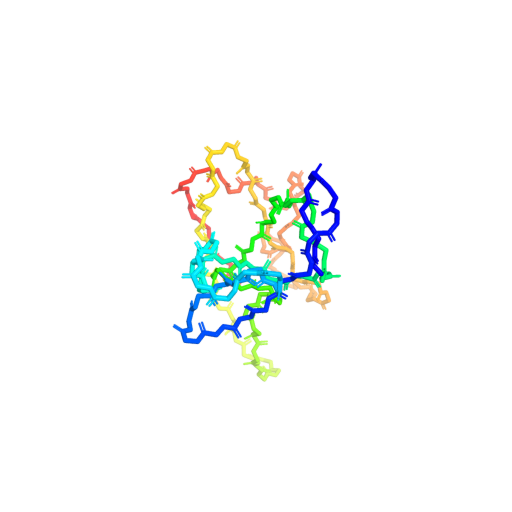94 MET A O 1
ATOM 730 N N . ASP A 1 95 ? -9.785 2.392 8.604 1.00 98.25 95 ASP A N 1
ATOM 731 C CA . ASP A 1 95 ? -10.605 1.971 7.464 1.00 98.25 95 ASP A CA 1
ATOM 732 C C . ASP A 1 95 ? -9.950 2.233 6.101 1.00 98.25 95 ASP A C 1
ATOM 734 O O . ASP A 1 95 ? -10.241 1.535 5.133 1.00 98.25 95 ASP A O 1
ATOM 738 N N . GLY A 1 96 ? -9.041 3.209 6.005 1.00 98.06 96 GLY A N 1
ATOM 739 C CA . GLY A 1 96 ? -8.284 3.431 4.774 1.00 98.06 96 GLY A CA 1
ATOM 740 C C . GLY A 1 96 ? -9.005 4.218 3.686 1.00 98.06 96 GLY A C 1
ATOM 741 O O . GLY A 1 96 ? -8.596 4.149 2.531 1.00 98.06 96 GLY A O 1
ATOM 742 N N . VAL A 1 97 ? -10.053 4.978 4.015 1.00 98.06 97 VAL A N 1
ATOM 743 C CA . VAL A 1 97 ? -10.708 5.877 3.054 1.00 98.06 97 VAL A CA 1
ATOM 744 C C . VAL A 1 97 ? -10.082 7.269 3.124 1.00 98.06 97 VAL A C 1
ATOM 746 O O . VAL A 1 97 ? -10.194 7.982 4.128 1.00 98.06 97 VAL A O 1
ATOM 749 N N . SER A 1 98 ? -9.400 7.649 2.043 1.00 97.38 98 SER A N 1
ATOM 750 C CA . SER A 1 98 ? -8.695 8.927 1.936 1.00 97.38 98 SER A CA 1
ATOM 751 C C . SER A 1 98 ? -9.628 10.126 2.118 1.00 97.38 98 SER A C 1
ATOM 753 O O . SER A 1 98 ? -10.695 10.190 1.515 1.00 97.38 98 SER A O 1
ATOM 755 N N . PHE A 1 99 ? -9.187 11.099 2.916 1.00 97.38 99 PHE A N 1
ATOM 756 C CA . PHE A 1 99 ? -9.891 12.341 3.263 1.00 97.38 99 PHE A CA 1
ATOM 757 C C . PHE A 1 99 ? -11.239 12.172 3.982 1.00 97.38 99 PHE A C 1
ATOM 759 O O . PHE A 1 99 ? -11.914 13.167 4.228 1.00 97.38 99 PHE A O 1
ATOM 766 N N . ILE A 1 100 ? -11.601 10.947 4.374 1.00 97.56 100 ILE A N 1
ATOM 767 C CA . ILE A 1 100 ? -12.713 10.690 5.298 1.00 97.56 100 ILE A CA 1
ATOM 768 C C . ILE A 1 100 ? -12.150 10.237 6.643 1.00 97.56 100 ILE A C 1
ATOM 770 O O . ILE A 1 100 ? -12.360 10.892 7.661 1.00 97.56 100 ILE A O 1
ATOM 774 N N . ASN A 1 101 ? -11.371 9.154 6.638 1.00 94.81 101 ASN A N 1
ATOM 775 C CA . ASN A 1 101 ? -10.888 8.522 7.866 1.00 94.81 101 ASN A CA 1
ATOM 776 C C . ASN A 1 101 ? -9.390 8.768 8.090 1.00 94.81 101 ASN A C 1
ATOM 778 O O . ASN A 1 101 ? -8.914 8.639 9.216 1.00 94.81 101 ASN A O 1
ATOM 782 N N . GLN A 1 102 ? -8.647 9.134 7.038 1.00 97.06 102 GLN A N 1
ATOM 783 C CA . GLN A 1 102 ? -7.226 9.475 7.119 1.00 97.06 102 GLN A CA 1
ATOM 784 C C . GLN A 1 102 ? -6.759 10.345 5.946 1.00 97.06 102 GLN A C 1
ATOM 786 O O . GLN A 1 102 ? -7.353 10.339 4.868 1.00 97.06 102 GLN A O 1
ATOM 791 N N . CYS A 1 103 ? -5.630 11.030 6.121 1.00 97.62 103 CYS A N 1
ATOM 792 C CA . CYS A 1 103 ? -4.870 11.566 4.993 1.00 97.62 103 CYS A CA 1
ATOM 793 C C . CYS A 1 103 ? -4.200 10.423 4.197 1.00 97.62 103 CYS A C 1
ATOM 795 O O . CYS A 1 103 ? -3.846 9.393 4.791 1.00 97.62 103 CYS A O 1
ATOM 797 N N . PRO A 1 104 ? -3.977 10.588 2.878 1.00 98.38 104 PRO A N 1
ATOM 798 C CA . PRO A 1 104 ? -3.159 9.655 2.114 1.00 98.38 104 PRO A CA 1
ATOM 799 C C . PRO A 1 104 ? -1.755 9.506 2.703 1.00 98.38 104 PRO A C 1
ATOM 801 O O . PRO A 1 104 ? -1.157 10.468 3.186 1.00 98.38 104 PRO A O 1
ATOM 804 N N . ILE A 1 105 ? -1.195 8.303 2.601 1.00 98.69 105 ILE A N 1
ATOM 805 C CA . ILE A 1 105 ? 0.208 8.042 2.914 1.00 98.69 105 ILE A CA 1
ATOM 806 C C . ILE A 1 105 ? 1.044 8.691 1.810 1.00 98.69 105 ILE A C 1
ATOM 808 O O . ILE A 1 105 ? 1.012 8.229 0.669 1.00 98.69 105 ILE A O 1
ATOM 812 N N . SER A 1 106 ? 1.783 9.752 2.131 1.00 98.56 106 SER A N 1
ATOM 813 C CA . SER A 1 106 ? 2.645 10.457 1.173 1.00 98.56 106 SER A CA 1
ATOM 814 C C . SER A 1 106 ? 3.728 9.549 0.566 1.00 98.56 106 SER A C 1
ATOM 816 O O . SER A 1 106 ? 4.136 8.577 1.212 1.00 98.56 106 SER A O 1
ATOM 818 N N . PRO A 1 107 ? 4.243 9.871 -0.637 1.00 98.50 107 PRO A N 1
ATOM 819 C CA . PRO A 1 107 ? 5.415 9.214 -1.218 1.00 98.50 107 PRO A CA 1
ATOM 820 C C . PRO A 1 107 ? 6.561 9.038 -0.211 1.00 98.50 107 PRO A C 1
ATOM 822 O O . PRO A 1 107 ? 6.879 9.950 0.554 1.00 98.50 107 PRO A O 1
ATOM 825 N N . GLY A 1 108 ? 7.150 7.842 -0.164 1.00 97.88 108 GLY A N 1
ATOM 826 C CA . GLY A 1 108 ? 8.245 7.485 0.748 1.00 97.88 108 GLY A CA 1
ATOM 827 C C . GLY A 1 108 ? 7.855 7.312 2.223 1.00 97.88 108 GLY A C 1
ATOM 828 O O . GLY A 1 108 ? 8.673 6.847 3.016 1.00 97.88 108 GLY A O 1
ATOM 829 N N . SER A 1 109 ? 6.623 7.653 2.611 1.00 98.38 109 SER A N 1
ATOM 830 C CA . SER A 1 109 ? 6.143 7.545 3.993 1.00 98.38 109 SER A CA 1
ATOM 831 C C . SER A 1 109 ? 5.480 6.192 4.270 1.00 98.38 109 SER A C 1
ATOM 833 O O . SER A 1 109 ? 5.233 5.388 3.367 1.00 98.38 109 SER A O 1
ATOM 835 N N . SER A 1 110 ? 5.182 5.920 5.543 1.00 98.38 110 SER A N 1
ATOM 836 C CA . SER A 1 110 ? 4.498 4.690 5.950 1.00 98.38 110 SER A CA 1
ATOM 837 C C . SER A 1 110 ? 3.401 4.940 6.970 1.00 98.38 110 SER A C 1
ATOM 839 O O . SER A 1 110 ? 3.530 5.837 7.800 1.00 98.38 110 SER A O 1
ATOM 841 N N . PHE A 1 111 ? 2.385 4.084 6.963 1.00 98.56 111 PHE A N 1
ATOM 842 C CA . PHE A 1 111 ? 1.330 4.038 7.971 1.00 98.56 111 PHE A CA 1
ATOM 843 C C . PHE A 1 111 ? 1.116 2.593 8.416 1.00 98.56 111 PHE A C 1
ATOM 845 O O . PHE A 1 111 ? 1.287 1.665 7.623 1.00 98.56 111 PHE A O 1
ATOM 852 N N . THR A 1 112 ? 0.784 2.394 9.690 1.00 98.62 112 THR A N 1
ATOM 853 C CA . THR A 1 112 ? 0.511 1.061 10.235 1.00 98.62 112 THR A CA 1
ATOM 854 C C . THR A 1 112 ? -0.954 0.961 10.622 1.00 98.62 112 THR A C 1
ATOM 856 O O . THR A 1 112 ? -1.384 1.661 11.532 1.00 98.62 112 THR A O 1
ATOM 859 N N . TYR A 1 113 ? -1.680 0.089 9.929 1.00 98.44 113 TYR A N 1
ATOM 860 C CA . TYR A 1 113 ? -3.056 -0.287 10.243 1.00 98.44 113 TYR A CA 1
ATOM 861 C C . TYR A 1 113 ? -3.049 -1.366 11.332 1.00 98.44 113 TYR A C 1
ATOM 863 O O . TYR A 1 113 ? -2.198 -2.261 11.268 1.00 98.44 113 TYR A O 1
ATOM 871 N N . GLU A 1 114 ? -3.952 -1.280 12.313 1.00 95.44 114 GLU A N 1
ATOM 872 C CA . GLU A 1 114 ? -4.091 -2.243 13.424 1.00 95.44 114 GLU A CA 1
ATOM 873 C C . GLU A 1 114 ? -5.525 -2.344 13.958 1.00 95.44 114 GLU A C 1
ATOM 875 O O . GLU A 1 114 ? -6.156 -1.279 14.130 1.00 95.44 114 GLU A O 1
#